Protein AF-A0A7K1KKU7-F1 (afdb_monomer_lite)

Secondary structure (DSSP, 8-state):
--------SHHHHHHHHHHHHHHHHHHS-S------HHHHHHHHHHHHHHHHHHHHT-----HHHHHHHHHHHH----

Foldseek 3Di:
DDDDDDPPDPPVVVVVVVVVVVVVVVPPPPDDDPDDPVR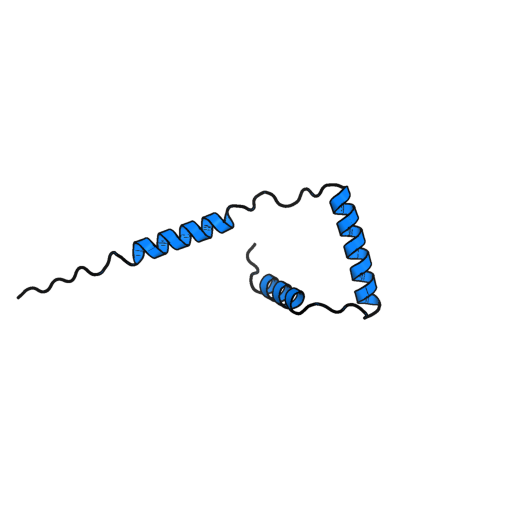VVVVVVVVVVQVVCVVVVNDDDDPVNVVVVVVCVVPPDD

Radius of gyration: 23.94 Å; chains: 1; bounding box: 48×40×66 Å

Structure (mmCIF, N/CA/C/O backbone):
data_AF-A0A7K1KKU7-F1
#
_entry.id   AF-A0A7K1KKU7-F1
#
loop_
_atom_site.group_PDB
_atom_site.id
_atom_site.type_symbol
_atom_site.label_atom_id
_atom_site.label_alt_id
_atom_site.label_comp_id
_atom_site.label_asym_id
_atom_site.label_entity_id
_atom_site.label_seq_id
_atom_site.pdbx_PDB_ins_code
_atom_site.Cartn_x
_atom_site.Cartn_y
_atom_site.Cartn_z
_atom_site.occupancy
_atom_site.B_iso_or_equiv
_atom_site.auth_seq_id
_atom_site.auth_comp_id
_atom_site.auth_asym_id
_atom_site.auth_atom_id
_atom_site.pdbx_PDB_model_num
ATOM 1 N N . MET A 1 1 ? 32.787 -23.506 -56.309 1.00 48.12 1 MET A N 1
ATOM 2 C CA . MET A 1 1 ? 32.241 -23.808 -54.966 1.00 48.12 1 MET A CA 1
ATOM 3 C C . MET A 1 1 ? 32.936 -22.920 -53.947 1.00 48.12 1 MET A C 1
ATOM 5 O O . MET A 1 1 ? 34.151 -23.016 -53.858 1.00 48.12 1 MET A O 1
ATOM 9 N N . LYS A 1 2 ? 32.195 -22.062 -53.236 1.00 40.00 2 LYS A N 1
ATOM 10 C CA . LYS A 1 2 ? 32.414 -21.668 -51.828 1.00 40.00 2 LYS A CA 1
ATOM 11 C C . LYS A 1 2 ? 31.372 -20.603 -51.475 1.00 40.00 2 LYS A C 1
ATOM 13 O O . LYS A 1 2 ? 31.499 -19.447 -51.854 1.00 40.00 2 LYS A O 1
ATOM 18 N N . ARG A 1 3 ? 30.299 -21.049 -50.817 1.00 48.31 3 ARG A N 1
ATOM 19 C CA . ARG A 1 3 ? 29.464 -20.189 -49.978 1.00 48.31 3 ARG A CA 1
ATOM 20 C C . ARG A 1 3 ? 30.223 -20.055 -48.665 1.00 48.31 3 ARG A C 1
ATOM 22 O O . ARG A 1 3 ? 30.680 -21.076 -48.154 1.00 48.31 3 ARG A O 1
ATOM 29 N N . GLN A 1 4 ? 30.365 -18.852 -48.137 1.00 43.12 4 GLN A N 1
ATOM 30 C CA . GLN A 1 4 ? 30.638 -18.702 -46.718 1.00 43.12 4 GLN A CA 1
ATOM 31 C C . GLN A 1 4 ? 29.877 -17.491 -46.205 1.00 43.12 4 GLN A C 1
ATOM 33 O O . GLN A 1 4 ? 30.047 -16.366 -46.668 1.00 43.12 4 GLN A O 1
ATOM 38 N N . GLU A 1 5 ? 28.940 -17.827 -45.333 1.00 51.00 5 GLU A N 1
ATOM 39 C CA . GLU A 1 5 ? 28.020 -16.976 -44.610 1.00 51.00 5 GLU A CA 1
ATOM 40 C C . GLU A 1 5 ? 28.809 -16.113 -43.623 1.00 51.00 5 GLU A C 1
ATOM 42 O O . GLU A 1 5 ? 29.689 -16.607 -42.922 1.00 51.00 5 GLU A O 1
ATOM 47 N N . SER A 1 6 ? 28.479 -14.828 -43.546 1.00 46.41 6 SER A N 1
ATOM 48 C CA . SER A 1 6 ? 28.830 -13.993 -42.398 1.00 46.41 6 SER A CA 1
ATOM 49 C C . SER A 1 6 ? 27.600 -13.165 -42.048 1.00 46.41 6 SER A C 1
ATOM 51 O O . SER A 1 6 ? 27.414 -12.049 -42.523 1.00 46.41 6 SER A O 1
ATOM 53 N N . GLY A 1 7 ? 26.691 -13.797 -41.306 1.00 48.81 7 GLY A N 1
ATOM 54 C CA . GLY A 1 7 ? 25.425 -13.223 -40.842 1.00 48.81 7 GLY A CA 1
ATOM 55 C C . GLY A 1 7 ? 25.301 -13.217 -39.318 1.00 48.81 7 GLY A C 1
ATOM 56 O O . GLY A 1 7 ? 24.194 -13.313 -38.807 1.00 48.81 7 GLY A O 1
ATOM 57 N N . GLY A 1 8 ? 26.420 -13.165 -38.588 1.00 50.34 8 GLY A N 1
ATOM 58 C CA . GLY A 1 8 ? 26.457 -13.434 -37.144 1.00 50.34 8 GLY A CA 1
ATOM 59 C C . GLY A 1 8 ? 27.062 -12.329 -36.281 1.00 50.34 8 GLY A C 1
ATOM 60 O O . GLY A 1 8 ? 27.790 -12.657 -35.360 1.00 50.34 8 GLY A O 1
ATOM 61 N N . CYS A 1 9 ? 26.836 -11.043 -36.577 1.00 45.31 9 CYS A N 1
ATOM 62 C CA . CYS A 1 9 ? 27.411 -9.950 -35.763 1.00 45.31 9 CYS A CA 1
ATOM 63 C C . CYS A 1 9 ? 26.427 -8.808 -35.428 1.00 45.31 9 CYS A C 1
ATOM 65 O O . CYS A 1 9 ? 26.726 -7.948 -34.608 1.00 45.31 9 CYS A O 1
ATOM 67 N N . ALA A 1 10 ? 25.224 -8.783 -36.014 1.00 48.34 10 ALA A N 1
ATOM 68 C CA . ALA A 1 10 ? 24.278 -7.686 -35.772 1.00 48.34 10 ALA A CA 1
ATOM 69 C C . ALA A 1 10 ? 23.451 -7.848 -34.479 1.00 48.34 10 ALA A C 1
ATOM 71 O O . ALA A 1 10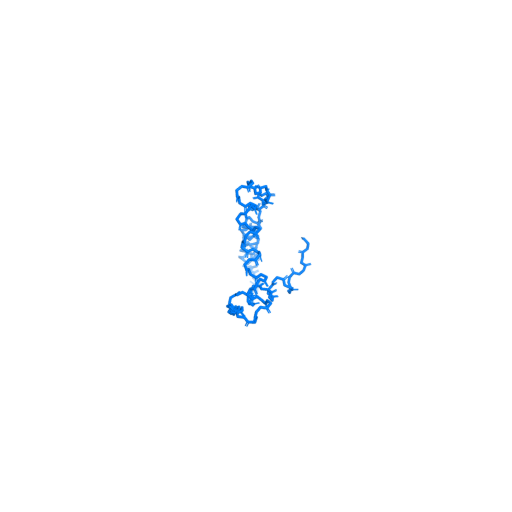 ? 23.053 -6.852 -33.889 1.00 48.34 10 ALA A O 1
ATOM 72 N N . VAL A 1 11 ? 23.204 -9.084 -34.024 1.00 50.06 11 VAL A N 1
ATOM 73 C CA . VAL A 1 11 ? 22.255 -9.362 -32.924 1.00 50.06 11 VAL A CA 1
ATOM 74 C C . VAL A 1 11 ? 22.901 -9.243 -31.536 1.00 50.06 11 VAL A C 1
ATOM 76 O O . VAL A 1 11 ? 22.247 -8.803 -30.595 1.00 50.06 11 VAL A O 1
ATOM 79 N N . GLU A 1 12 ? 24.192 -9.566 -31.395 1.00 51.47 12 GLU A N 1
ATOM 80 C CA . GLU A 1 12 ? 24.884 -9.497 -30.093 1.00 51.47 12 GLU A CA 1
ATOM 81 C C . GLU A 1 12 ? 25.031 -8.051 -29.588 1.00 51.47 12 GLU A C 1
ATOM 83 O O . GLU A 1 12 ? 24.800 -7.777 -28.408 1.00 51.47 12 GLU A O 1
ATOM 88 N N . ILE A 1 13 ? 25.301 -7.099 -30.489 1.00 53.94 13 ILE A N 1
ATOM 89 C CA . ILE A 1 13 ? 25.512 -5.683 -30.141 1.00 53.94 13 ILE A CA 1
ATOM 90 C C . ILE A 1 13 ? 24.227 -5.039 -29.594 1.00 53.94 13 ILE A C 1
ATOM 92 O O . ILE A 1 13 ? 24.281 -4.208 -28.684 1.00 53.94 13 ILE A O 1
ATOM 96 N N . GLU A 1 14 ? 23.061 -5.423 -30.117 1.00 56.03 14 GLU A N 1
ATOM 97 C CA . GLU A 1 14 ? 21.781 -4.881 -29.652 1.00 56.03 14 GLU A CA 1
ATOM 98 C C . GLU A 1 14 ? 21.422 -5.398 -28.256 1.00 56.03 14 GLU A C 1
ATOM 100 O O . GLU A 1 14 ? 20.966 -4.618 -27.419 1.00 56.03 14 GLU A O 1
ATOM 105 N N . THR A 1 15 ? 21.697 -6.672 -27.955 1.00 59.88 15 THR A N 1
ATOM 106 C CA . THR A 1 15 ? 21.385 -7.240 -26.634 1.00 59.88 15 THR A CA 1
ATOM 107 C C . THR A 1 15 ? 22.208 -6.621 -25.509 1.00 59.88 15 THR A C 1
ATOM 109 O O . THR A 1 15 ? 21.646 -6.244 -24.482 1.00 59.88 15 THR A O 1
ATOM 112 N N . GLU A 1 16 ? 23.514 -6.426 -25.696 1.00 59.31 16 GLU A N 1
ATOM 113 C CA . GLU A 1 16 ? 24.360 -5.816 -24.664 1.00 59.31 16 GLU A CA 1
ATOM 114 C C . GLU A 1 16 ? 24.020 -4.341 -24.432 1.00 59.31 16 GLU A C 1
ATOM 116 O O . GLU A 1 16 ? 24.080 -3.854 -23.301 1.00 59.31 16 GLU A O 1
ATOM 121 N N . ARG A 1 17 ? 23.629 -3.624 -25.492 1.00 62.56 17 ARG A N 1
ATOM 122 C CA . ARG A 1 17 ? 23.210 -2.226 -25.391 1.00 62.56 17 ARG A CA 1
ATOM 123 C C . ARG A 1 17 ? 21.894 -2.091 -24.628 1.00 62.56 17 ARG A C 1
ATOM 125 O O . ARG A 1 17 ? 21.814 -1.252 -23.736 1.00 62.56 17 ARG A O 1
ATOM 132 N N . VAL A 1 18 ? 20.910 -2.940 -24.928 1.00 62.69 18 VAL A N 1
ATOM 133 C CA . VAL A 1 18 ? 19.612 -2.955 -24.233 1.00 62.69 18 VAL A CA 1
ATOM 134 C C . VAL A 1 18 ? 19.776 -3.349 -22.763 1.00 62.69 18 VAL A C 1
ATOM 136 O O . VAL A 1 18 ? 19.171 -2.722 -21.898 1.00 62.69 18 VAL A O 1
ATOM 139 N N . LEU A 1 19 ? 20.632 -4.329 -22.451 1.00 62.12 19 LEU A N 1
ATOM 140 C CA . LEU A 1 19 ? 20.905 -4.733 -21.067 1.00 62.12 19 LEU A CA 1
ATOM 141 C C . LEU A 1 19 ? 21.601 -3.624 -20.265 1.00 62.12 19 LEU A C 1
ATOM 143 O O . LEU A 1 19 ? 21.201 -3.349 -19.139 1.00 62.12 19 LEU A O 1
ATOM 147 N N . ARG A 1 20 ? 22.573 -2.914 -20.856 1.00 60.09 20 ARG A N 1
ATOM 148 C CA . ARG A 1 20 ? 23.211 -1.756 -20.201 1.00 60.09 20 ARG A CA 1
ATOM 149 C C . ARG A 1 20 ? 22.243 -0.597 -19.973 1.00 60.09 20 ARG A C 1
ATOM 151 O O . ARG A 1 20 ? 22.334 0.073 -18.949 1.00 60.09 20 ARG A O 1
ATOM 158 N N . GLU A 1 21 ? 21.329 -0.353 -20.908 1.00 60.16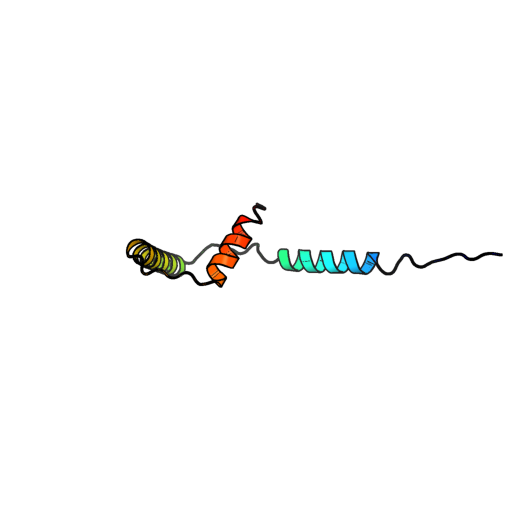 21 GLU A N 1
ATOM 159 C CA . GLU A 1 21 ? 20.297 0.683 -20.777 1.00 60.16 21 GLU A CA 1
ATOM 160 C C . GLU A 1 21 ? 19.267 0.304 -19.692 1.00 60.16 21 GLU A C 1
ATOM 162 O O . GLU A 1 21 ? 18.824 1.158 -18.922 1.00 60.16 21 GLU A O 1
ATOM 167 N N . PHE A 1 22 ? 18.971 -0.993 -19.547 1.00 57.06 22 PHE A N 1
ATOM 168 C CA . PHE A 1 22 ? 18.135 -1.540 -18.476 1.00 57.06 22 PHE A CA 1
ATOM 169 C C . PHE A 1 22 ? 18.805 -1.454 -17.092 1.00 57.06 22 PHE A C 1
ATOM 171 O O . PHE A 1 22 ? 18.164 -1.049 -16.118 1.00 57.06 22 PHE A O 1
ATOM 178 N N . ASP A 1 23 ? 20.100 -1.765 -16.998 1.00 55.62 23 ASP A N 1
ATOM 179 C CA . ASP A 1 23 ? 20.874 -1.648 -15.755 1.00 55.62 23 ASP A CA 1
ATOM 180 C C . ASP A 1 23 ? 21.082 -0.184 -15.340 1.00 55.62 23 ASP A C 1
ATOM 182 O O . ASP A 1 23 ? 20.981 0.142 -14.156 1.00 55.62 23 ASP A O 1
ATOM 186 N N . ALA A 1 24 ? 21.279 0.728 -16.299 1.00 54.22 24 ALA A N 1
ATOM 187 C CA . ALA A 1 24 ? 21.340 2.167 -16.037 1.00 54.22 24 ALA A CA 1
ATOM 188 C C . ALA A 1 24 ? 20.010 2.706 -15.479 1.00 54.22 24 ALA A C 1
ATOM 190 O O . ALA A 1 24 ? 20.017 3.499 -14.537 1.00 54.22 24 ALA A O 1
ATOM 191 N N . ALA A 1 25 ? 18.869 2.210 -15.973 1.00 54.34 25 ALA A N 1
ATOM 192 C CA . ALA A 1 25 ? 17.549 2.545 -15.435 1.00 54.34 25 ALA A CA 1
ATOM 193 C C . ALA A 1 25 ? 17.293 1.966 -14.024 1.00 54.34 25 ALA A C 1
ATOM 195 O O . ALA A 1 25 ? 16.477 2.507 -13.274 1.00 54.34 25 ALA A O 1
ATOM 196 N N . ARG A 1 26 ? 17.992 0.889 -13.630 1.00 52.69 26 ARG A N 1
ATOM 197 C CA . ARG A 1 26 ? 17.971 0.336 -12.260 1.00 52.69 26 ARG A CA 1
ATOM 198 C C . ARG A 1 26 ? 18.977 1.008 -11.312 1.00 52.69 26 ARG A C 1
ATOM 200 O O . ARG A 1 26 ? 18.748 0.997 -10.103 1.00 52.69 26 ARG A O 1
ATOM 207 N N . GLY A 1 27 ? 20.050 1.601 -11.841 1.00 41.53 27 GLY A N 1
ATOM 208 C CA . GLY A 1 27 ? 21.143 2.220 -11.082 1.00 41.53 27 GLY A CA 1
ATOM 209 C C . GLY A 1 27 ? 20.808 3.549 -10.389 1.00 41.53 27 GLY A C 1
ATOM 210 O O . GLY A 1 27 ? 21.481 3.919 -9.429 1.00 41.53 27 GLY A O 1
ATOM 211 N N . GLU A 1 28 ? 19.737 4.243 -10.785 1.00 48.44 28 GLU A N 1
ATOM 212 C CA . GLU A 1 28 ? 19.277 5.485 -10.138 1.00 48.44 28 GLU A CA 1
ATOM 213 C C . GLU A 1 28 ? 18.318 5.230 -8.962 1.00 48.44 28 GLU A C 1
ATOM 215 O O . GLU A 1 28 ? 17.207 5.767 -8.883 1.00 48.44 28 GLU A O 1
ATOM 220 N N . ARG A 1 29 ? 18.723 4.398 -7.997 1.00 54.16 29 ARG A N 1
ATOM 221 C CA . ARG A 1 29 ? 17.990 4.326 -6.723 1.00 54.16 29 ARG A CA 1
ATOM 222 C C . ARG A 1 29 ? 18.805 4.177 -5.429 1.00 54.16 29 ARG A C 1
ATOM 224 O O . ARG A 1 29 ? 18.288 3.539 -4.512 1.00 54.16 29 ARG A O 1
ATOM 231 N N . PRO A 1 30 ? 19.977 4.817 -5.244 1.00 45.31 30 PRO A N 1
ATOM 232 C CA . PRO A 1 30 ? 20.625 4.849 -3.936 1.00 45.31 30 PRO A CA 1
ATOM 233 C C . PRO A 1 30 ? 20.154 6.010 -3.031 1.00 45.31 30 PRO A C 1
ATOM 235 O O . PRO A 1 30 ? 20.847 6.346 -2.084 1.00 45.31 30 PRO A O 1
ATOM 238 N N . GLU A 1 31 ? 18.984 6.620 -3.269 1.00 49.09 31 GLU A N 1
ATOM 239 C CA . GLU A 1 31 ? 18.483 7.774 -2.489 1.00 49.09 31 GLU A CA 1
ATOM 240 C C . GLU A 1 31 ? 17.042 7.565 -2.004 1.00 49.09 31 GLU A C 1
ATOM 242 O O . GLU A 1 31 ? 16.137 8.364 -2.256 1.00 49.09 31 GLU A O 1
ATOM 247 N N . ARG A 1 32 ? 16.759 6.438 -1.343 1.00 52.44 32 ARG A N 1
ATOM 248 C CA . ARG A 1 32 ? 15.460 6.253 -0.685 1.00 52.44 32 ARG A CA 1
ATOM 249 C C . ARG A 1 32 ? 15.611 6.002 0.804 1.00 52.44 32 ARG A C 1
ATOM 251 O O . ARG A 1 32 ? 15.977 4.913 1.227 1.00 52.44 32 ARG A O 1
ATOM 258 N N . CYS A 1 33 ? 15.172 7.028 1.538 1.00 52.94 33 CYS A N 1
ATOM 259 C CA . CYS A 1 33 ? 14.460 6.971 2.818 1.00 52.94 33 CYS A CA 1
ATOM 260 C C . CYS A 1 33 ? 15.204 7.547 4.031 1.00 52.94 33 CYS A C 1
ATOM 262 O O . CYS A 1 33 ? 15.247 6.926 5.088 1.00 52.94 33 CYS A O 1
ATOM 264 N N . ARG A 1 34 ? 15.660 8.799 3.943 1.00 61.44 34 ARG A N 1
ATOM 265 C CA . ARG A 1 34 ? 15.480 9.716 5.079 1.00 61.44 34 ARG A CA 1
ATOM 266 C C . ARG A 1 34 ? 14.283 10.600 4.760 1.00 61.44 34 ARG A C 1
ATOM 268 O O . ARG A 1 34 ? 14.416 11.576 4.035 1.00 61.44 34 ARG A O 1
ATOM 275 N N . LEU A 1 35 ? 13.105 10.184 5.220 1.00 66.31 35 LEU A N 1
ATOM 276 C CA . LEU A 1 35 ? 11.936 11.058 5.202 1.00 66.31 35 LEU A CA 1
ATOM 277 C C . LEU A 1 35 ? 12.206 12.192 6.194 1.00 66.31 35 LEU A C 1
ATOM 279 O O . LEU A 1 35 ? 12.742 11.962 7.277 1.00 66.31 35 LEU A O 1
ATOM 283 N N . SER A 1 36 ? 11.855 13.419 5.836 1.00 78.88 36 SER A N 1
ATOM 284 C CA . SER A 1 36 ? 11.799 14.498 6.817 1.00 78.88 36 SER A CA 1
ATOM 285 C C . SER A 1 36 ? 10.755 14.169 7.893 1.00 78.88 36 SER A C 1
ATOM 287 O O . SER A 1 36 ? 9.773 13.476 7.623 1.00 78.88 36 SER A O 1
ATOM 289 N N . HIS A 1 37 ? 10.900 14.710 9.106 1.00 76.25 37 HIS A N 1
ATOM 290 C CA . HIS A 1 37 ? 9.902 14.510 10.171 1.00 76.25 37 HIS A CA 1
ATOM 291 C C . HIS A 1 37 ? 8.475 14.900 9.750 1.00 76.25 37 HIS A C 1
ATOM 293 O O . HIS A 1 37 ? 7.506 14.288 10.198 1.00 76.25 37 HIS A O 1
ATOM 299 N N . SER A 1 38 ? 8.335 15.884 8.856 1.00 79.00 38 SER A N 1
ATOM 300 C CA . SER A 1 38 ? 7.041 16.258 8.276 1.00 79.00 38 SER A CA 1
ATOM 301 C C . SER A 1 38 ? 6.454 15.133 7.414 1.00 79.00 38 SER A C 1
ATOM 303 O O . SER A 1 38 ? 5.284 14.780 7.553 1.00 79.00 38 SER A O 1
ATOM 305 N N . GLU A 1 39 ? 7.268 14.509 6.561 1.00 83.50 39 GLU A N 1
ATOM 306 C CA . GLU A 1 39 ? 6.843 13.393 5.709 1.00 83.50 39 GLU A CA 1
ATOM 307 C C . GLU A 1 39 ? 6.554 12.121 6.518 1.00 83.50 39 GLU A C 1
ATOM 309 O O . GLU A 1 39 ? 5.624 11.377 6.197 1.00 83.50 39 GLU A O 1
ATOM 314 N N . GLU A 1 40 ? 7.302 11.878 7.597 1.00 87.62 40 GLU A N 1
ATOM 315 C CA . GLU A 1 40 ? 7.036 10.781 8.533 1.00 87.62 40 GLU A CA 1
ATOM 316 C C . GLU A 1 40 ? 5.690 10.954 9.241 1.00 87.62 40 GLU A C 1
ATOM 318 O O . GLU A 1 40 ? 4.906 10.002 9.306 1.00 87.62 40 GLU A O 1
ATOM 323 N N . ALA A 1 41 ? 5.390 12.167 9.716 1.00 88.50 41 ALA A N 1
ATOM 324 C CA . ALA A 1 41 ? 4.117 12.487 10.356 1.00 88.50 41 ALA A CA 1
ATOM 325 C C . ALA A 1 41 ? 2.936 12.306 9.388 1.00 88.50 41 ALA A C 1
ATOM 327 O O . ALA A 1 41 ? 1.962 11.625 9.716 1.00 88.50 41 ALA A O 1
ATOM 328 N N . GLN A 1 42 ? 3.056 12.816 8.159 1.00 90.25 42 GLN A N 1
ATOM 329 C CA . GLN A 1 42 ? 2.041 12.636 7.114 1.00 90.25 42 GLN A CA 1
ATOM 330 C C . GLN A 1 42 ? 1.843 11.158 6.754 1.00 90.25 42 GLN A C 1
ATOM 332 O O . GLN A 1 42 ? 0.717 10.684 6.567 1.00 90.25 42 GLN A O 1
ATOM 337 N N . ARG A 1 43 ? 2.934 10.385 6.685 1.00 90.12 43 ARG A N 1
ATOM 338 C CA . ARG A 1 43 ? 2.866 8.939 6.456 1.00 90.12 43 ARG A CA 1
ATOM 339 C C . ARG A 1 43 ? 2.150 8.230 7.604 1.00 90.12 43 ARG A C 1
ATOM 341 O O . ARG A 1 43 ? 1.321 7.355 7.343 1.00 90.12 43 ARG A O 1
ATOM 348 N N . ALA A 1 44 ? 2.454 8.586 8.850 1.00 92.12 44 ALA A N 1
ATOM 349 C CA . ALA A 1 44 ? 1.823 8.004 10.030 1.00 92.12 44 ALA A CA 1
ATOM 350 C C . ALA A 1 44 ? 0.311 8.277 10.057 1.00 92.12 44 ALA A C 1
ATOM 352 O O . ALA A 1 44 ? -0.472 7.344 10.252 1.00 92.12 44 ALA A O 1
ATOM 353 N N . GLU A 1 45 ? -0.104 9.513 9.768 1.00 94.06 45 GLU A N 1
ATOM 354 C CA . GLU A 1 45 ? -1.515 9.896 9.662 1.00 94.06 45 GLU A CA 1
ATOM 355 C C . GLU A 1 45 ? -2.232 9.090 8.571 1.00 94.06 45 GLU A C 1
ATOM 357 O O . GLU A 1 45 ? -3.278 8.478 8.812 1.00 94.06 45 GLU A O 1
ATOM 362 N N . LYS A 1 46 ? -1.630 9.004 7.379 1.00 92.25 46 LYS A N 1
ATOM 363 C CA . LYS A 1 46 ? -2.183 8.228 6.265 1.00 92.25 46 LYS A CA 1
ATOM 364 C C . LYS A 1 46 ? -2.370 6.757 6.637 1.00 92.25 46 LYS A C 1
ATOM 366 O O . LYS A 1 46 ? -3.407 6.173 6.325 1.00 92.25 46 LYS A O 1
ATOM 371 N N . ILE A 1 47 ? -1.399 6.158 7.327 1.00 93.69 47 ILE A N 1
ATOM 372 C CA . ILE A 1 47 ? -1.489 4.771 7.800 1.00 93.69 47 ILE A CA 1
ATOM 373 C C . ILE A 1 47 ? -2.599 4.617 8.842 1.00 93.69 47 ILE A C 1
ATOM 375 O O . ILE A 1 47 ? -3.358 3.650 8.772 1.00 93.69 47 ILE A O 1
ATOM 379 N N . ALA A 1 48 ? -2.719 5.541 9.797 1.00 95.50 48 ALA A N 1
ATOM 380 C CA . ALA A 1 48 ? -3.770 5.498 10.812 1.00 95.50 48 ALA A CA 1
ATOM 381 C C . ALA A 1 48 ? -5.168 5.560 10.175 1.00 95.50 48 ALA A C 1
ATOM 383 O O . ALA A 1 48 ? -6.030 4.737 10.493 1.00 95.50 48 ALA A O 1
ATOM 384 N N . ARG A 1 49 ? -5.360 6.460 9.203 1.00 95.19 49 ARG A N 1
ATOM 385 C CA . ARG A 1 49 ? -6.601 6.558 8.426 1.00 95.19 49 ARG A CA 1
ATOM 386 C C . ARG A 1 49 ? -6.904 5.267 7.667 1.00 95.19 49 ARG A C 1
ATOM 388 O O . ARG A 1 49 ? -8.017 4.757 7.764 1.00 95.19 49 ARG A O 1
ATOM 395 N N . LEU A 1 50 ? -5.924 4.716 6.948 1.00 93.12 50 LEU A N 1
ATOM 396 C CA . LEU A 1 50 ? -6.090 3.457 6.213 1.00 93.12 50 LEU A CA 1
ATOM 397 C C . LEU A 1 50 ? -6.464 2.300 7.146 1.00 93.12 50 LEU A C 1
ATOM 399 O O . LEU A 1 50 ? -7.393 1.557 6.852 1.00 93.12 50 LEU A O 1
ATOM 403 N N . LYS A 1 51 ? -5.805 2.183 8.306 1.00 94.56 51 LYS A N 1
ATOM 404 C CA . LYS A 1 51 ? -6.139 1.170 9.319 1.00 94.56 51 LYS A CA 1
ATOM 405 C C . LYS A 1 51 ? -7.574 1.308 9.822 1.00 94.56 51 LYS A C 1
ATOM 407 O O . LYS A 1 51 ? -8.226 0.291 10.038 1.00 94.56 51 LYS A O 1
ATOM 412 N N . SER A 1 52 ? -8.057 2.535 10.007 1.00 96.94 52 SER A N 1
ATOM 413 C CA . SER A 1 52 ? -9.446 2.784 10.401 1.00 96.94 52 SER A CA 1
ATOM 414 C C . SER A 1 52 ? -10.429 2.285 9.337 1.00 96.94 52 SER A C 1
ATOM 416 O O . SER A 1 52 ? -11.307 1.490 9.655 1.00 96.94 52 SER A O 1
ATOM 418 N N . LEU A 1 53 ? -10.212 2.647 8.066 1.00 95.31 53 LEU A N 1
ATOM 419 C CA . LEU A 1 53 ? -11.064 2.213 6.947 1.00 95.31 53 LEU A CA 1
ATOM 420 C C . LEU A 1 53 ? -11.067 0.689 6.766 1.00 95.31 53 LEU A C 1
ATOM 422 O O . LEU A 1 53 ? -12.095 0.097 6.454 1.00 95.31 53 LEU A O 1
ATOM 426 N N . VAL A 1 54 ? -9.917 0.039 6.962 1.00 94.25 54 VAL A N 1
ATOM 427 C CA . VAL A 1 54 ? -9.826 -1.428 6.900 1.00 94.25 54 VAL A CA 1
ATOM 428 C C . VAL A 1 54 ? -10.636 -2.063 8.029 1.00 94.25 54 VAL A C 1
ATOM 430 O O . VAL A 1 54 ? -11.350 -3.032 7.793 1.00 94.25 54 VAL A O 1
ATOM 433 N N . ARG A 1 55 ? -10.561 -1.513 9.248 1.00 95.31 55 ARG A N 1
ATOM 434 C CA . ARG A 1 55 ? -11.313 -2.024 10.405 1.00 95.31 55 ARG A CA 1
ATOM 435 C C . ARG A 1 55 ? -12.817 -1.794 10.288 1.00 95.31 55 ARG A C 1
ATOM 437 O O . ARG A 1 55 ? -13.568 -2.636 10.764 1.00 95.31 55 ARG A O 1
ATOM 444 N N . SER A 1 56 ? -13.250 -0.684 9.689 1.00 96.94 56 SER A N 1
ATOM 445 C CA . SER A 1 56 ? -14.676 -0.412 9.471 1.00 96.94 56 SER A CA 1
ATOM 446 C C . SER A 1 56 ? -15.271 -1.216 8.312 1.00 96.94 56 SER A C 1
ATOM 448 O O . SER A 1 56 ? -16.488 -1.321 8.212 1.00 96.94 56 SER A O 1
ATOM 450 N N . GLY A 1 57 ? -14.431 -1.805 7.453 1.00 94.56 57 GLY A N 1
ATOM 451 C CA . GLY A 1 57 ? -14.864 -2.501 6.238 1.00 94.56 57 GLY A CA 1
ATOM 452 C C . GLY A 1 57 ? -15.140 -1.567 5.055 1.00 94.56 57 GLY A C 1
ATOM 453 O O . GLY A 1 57 ? -15.507 -2.036 3.981 1.00 94.56 57 GLY A O 1
ATOM 454 N N . ASP A 1 58 ? -14.917 -0.260 5.212 1.00 95.75 58 ASP A N 1
ATOM 455 C CA . ASP A 1 58 ? -15.145 0.739 4.159 1.00 95.75 58 ASP A CA 1
ATOM 456 C C . ASP A 1 58 ? -13.957 0.883 3.200 1.00 95.75 58 ASP A C 1
ATOM 458 O O . ASP A 1 58 ? -14.020 1.619 2.211 1.00 95.75 58 ASP A O 1
ATOM 462 N N . TYR A 1 59 ? -12.841 0.208 3.483 1.00 92.44 59 TYR A N 1
ATOM 463 C CA . TYR A 1 59 ? -11.679 0.239 2.609 1.00 92.44 59 TYR A CA 1
ATOM 464 C C . TYR A 1 59 ? -11.947 -0.498 1.290 1.00 92.44 59 TYR A C 1
ATOM 466 O O . TYR A 1 59 ? -12.166 -1.708 1.265 1.00 92.44 59 TYR A O 1
ATOM 474 N N . ARG A 1 60 ? -11.870 0.240 0.177 1.00 92.19 60 ARG A N 1
ATOM 475 C CA . ARG A 1 60 ? -11.985 -0.289 -1.187 1.00 92.19 60 ARG A CA 1
ATOM 476 C C . ARG A 1 60 ? -10.640 -0.145 -1.911 1.00 92.19 60 ARG A C 1
ATOM 478 O O . ARG A 1 60 ? -10.323 0.971 -2.325 1.00 92.19 60 ARG A O 1
ATOM 485 N N . PRO A 1 61 ? -9.835 -1.216 -2.031 1.00 87.62 61 PRO A N 1
ATOM 486 C CA . PRO A 1 61 ? -8.580 -1.158 -2.775 1.00 87.62 61 PRO A CA 1
ATOM 487 C C . PRO A 1 61 ? -8.844 -0.959 -4.274 1.00 87.62 61 PRO A C 1
ATOM 489 O O . PRO A 1 61 ? -9.781 -1.542 -4.822 1.00 87.62 61 PRO A O 1
ATOM 492 N N . ASP A 1 62 ? -8.011 -0.159 -4.942 1.00 88.50 62 ASP A N 1
ATOM 493 C CA . ASP A 1 62 ? -8.037 -0.044 -6.404 1.00 88.50 62 ASP A CA 1
ATOM 494 C C . ASP A 1 62 ? -7.385 -1.291 -7.036 1.00 88.50 62 ASP A C 1
ATOM 496 O O . ASP A 1 62 ? -6.465 -1.893 -6.478 1.00 88.50 62 ASP A O 1
ATOM 500 N N . ILE A 1 63 ? -7.814 -1.661 -8.244 1.00 86.12 63 ILE A N 1
ATOM 501 C CA . ILE A 1 63 ? -7.213 -2.723 -9.065 1.00 86.12 63 ILE A CA 1
ATOM 502 C C . ILE A 1 63 ? -5.704 -2.495 -9.205 1.00 86.12 63 ILE A C 1
ATOM 504 O O . ILE A 1 63 ? -4.920 -3.443 -9.159 1.00 86.12 63 ILE A O 1
ATOM 508 N N . LYS A 1 64 ? -5.276 -1.233 -9.318 1.00 86.62 64 LYS A N 1
ATOM 509 C CA . LYS A 1 64 ? -3.854 -0.865 -9.374 1.00 86.62 64 LYS A CA 1
ATOM 510 C C . LYS A 1 64 ? -3.098 -1.176 -8.082 1.00 86.62 64 LYS A C 1
ATOM 512 O O . LYS A 1 64 ? -1.929 -1.556 -8.157 1.00 86.62 64 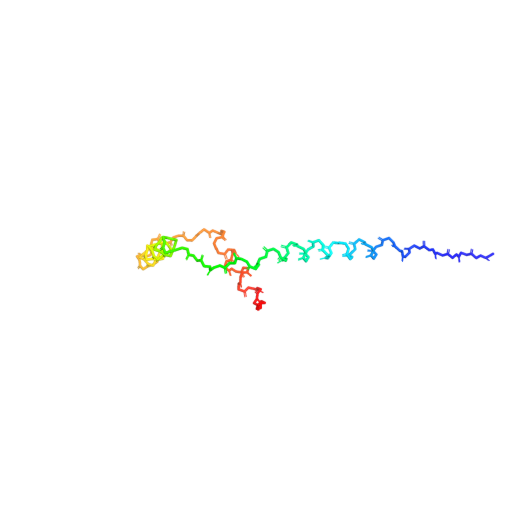LYS A O 1
ATOM 517 N N . ASP A 1 65 ? -3.735 -1.027 -6.923 1.00 82.12 65 ASP A N 1
ATOM 518 C CA . ASP A 1 65 ? -3.124 -1.354 -5.630 1.00 82.12 65 ASP A CA 1
ATOM 519 C C . ASP A 1 65 ? -2.922 -2.866 -5.506 1.00 82.12 65 ASP A C 1
ATOM 521 O O . ASP A 1 65 ? -1.851 -3.321 -5.102 1.00 82.12 65 ASP A O 1
ATOM 525 N N . ILE A 1 66 ? -3.921 -3.642 -5.938 1.00 85.56 66 ILE A N 1
ATOM 526 C CA . ILE A 1 66 ? -3.866 -5.107 -5.966 1.00 85.56 66 ILE A CA 1
ATOM 527 C C . ILE A 1 66 ? -2.780 -5.580 -6.936 1.00 85.56 66 ILE A C 1
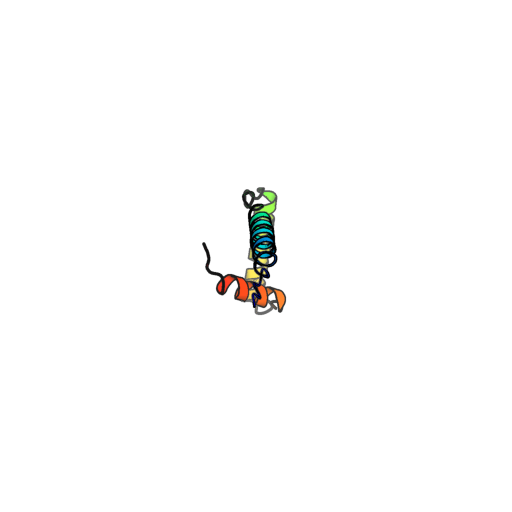ATOM 529 O O . ILE A 1 66 ? -1.943 -6.397 -6.565 1.00 85.56 66 ILE A O 1
ATOM 533 N N . ALA A 1 67 ? -2.746 -5.036 -8.156 1.00 88.06 67 ALA A N 1
ATOM 534 C CA . ALA A 1 67 ? -1.738 -5.388 -9.151 1.00 88.06 67 ALA A CA 1
ATOM 535 C C . ALA A 1 67 ? -0.321 -5.109 -8.635 1.00 88.06 67 ALA A C 1
ATOM 537 O O . ALA A 1 67 ? 0.546 -5.971 -8.729 1.00 88.06 67 ALA A O 1
ATOM 538 N N . ARG A 1 68 ? -0.101 -3.943 -8.010 1.00 84.69 68 ARG A N 1
ATOM 539 C CA . ARG A 1 68 ? 1.190 -3.603 -7.403 1.00 84.69 68 ARG A CA 1
ATOM 540 C C . ARG A 1 68 ? 1.574 -4.579 -6.300 1.00 84.69 68 ARG A C 1
ATOM 542 O O . ARG A 1 68 ? 2.716 -5.021 -6.274 1.00 84.69 68 ARG A O 1
ATOM 549 N N . LEU A 1 69 ? 0.640 -4.912 -5.410 1.00 85.25 69 LEU A N 1
ATOM 550 C CA . LEU A 1 69 ? 0.884 -5.862 -4.329 1.00 85.25 69 LEU A CA 1
ATOM 551 C C . LEU A 1 69 ? 1.284 -7.237 -4.878 1.00 85.25 69 LEU A C 1
ATOM 553 O O . LEU A 1 69 ? 2.254 -7.821 -4.405 1.00 85.25 69 LEU A O 1
ATOM 557 N N . LEU A 1 70 ? 0.573 -7.724 -5.898 1.00 88.19 70 LEU A N 1
ATOM 558 C CA . LEU A 1 70 ? 0.873 -8.996 -6.551 1.00 88.19 70 LEU A CA 1
ATOM 559 C C . LEU A 1 70 ? 2.242 -8.967 -7.234 1.00 88.19 70 LEU A C 1
ATOM 561 O O . LEU A 1 70 ? 3.035 -9.879 -7.028 1.00 88.19 70 LEU A O 1
ATOM 565 N N . THR A 1 71 ? 2.560 -7.912 -7.989 1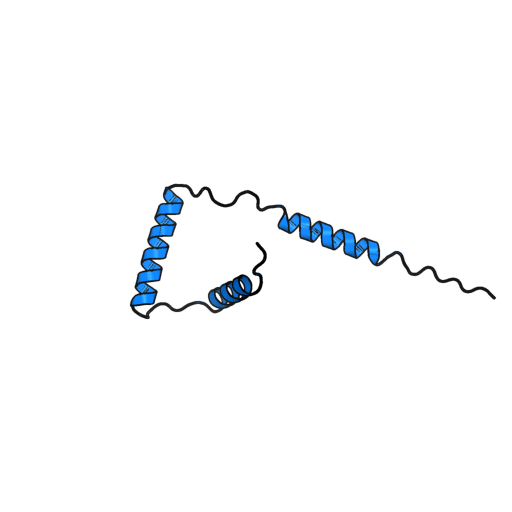.00 85.31 71 THR A N 1
ATOM 566 C CA . THR A 1 71 ? 3.885 -7.756 -8.607 1.00 85.31 71 THR A CA 1
ATOM 567 C C . THR A 1 71 ? 4.993 -7.731 -7.555 1.00 85.31 71 THR A C 1
ATOM 569 O O . THR A 1 71 ? 5.995 -8.415 -7.721 1.00 85.31 71 THR A O 1
ATOM 572 N N . SER A 1 72 ? 4.807 -7.007 -6.445 1.00 79.44 72 SER A N 1
ATOM 573 C CA . SER A 1 72 ? 5.784 -6.965 -5.350 1.00 79.44 72 SER A CA 1
ATOM 574 C C . SER A 1 72 ? 5.937 -8.296 -4.610 1.00 79.44 72 SER A C 1
ATOM 576 O O . SER A 1 72 ? 7.010 -8.568 -4.089 1.00 79.44 72 SER A O 1
ATOM 578 N N . ALA A 1 73 ? 4.893 -9.125 -4.549 1.00 84.19 73 ALA A N 1
ATOM 579 C CA . ALA A 1 73 ? 4.972 -10.455 -3.947 1.00 84.19 73 ALA A CA 1
ATOM 580 C C . ALA A 1 73 ? 5.621 -11.497 -4.878 1.00 84.19 73 ALA A C 1
ATOM 582 O O . ALA A 1 73 ? 6.190 -12.473 -4.396 1.00 84.19 73 ALA A O 1
ATOM 583 N N . MET A 1 74 ? 5.520 -11.304 -6.198 1.00 84.62 74 MET A N 1
ATOM 584 C CA . MET A 1 74 ? 6.065 -12.215 -7.212 1.00 84.62 74 MET A CA 1
ATOM 585 C C . MET A 1 74 ? 7.538 -11.968 -7.550 1.00 84.62 74 MET A C 1
ATOM 587 O O . MET A 1 74 ? 8.172 -12.873 -8.084 1.00 84.62 74 MET A O 1
ATOM 591 N N . ASP A 1 75 ? 8.088 -10.795 -7.228 1.00 67.50 75 ASP A N 1
ATOM 592 C CA . ASP A 1 75 ? 9.516 -10.498 -7.390 1.00 67.50 75 ASP A CA 1
ATOM 593 C C . ASP A 1 75 ? 10.192 -10.327 -6.015 1.00 67.50 75 ASP A C 1
ATOM 595 O O . ASP A 1 75 ? 10.477 -9.205 -5.591 1.00 67.50 75 ASP A O 1
ATOM 599 N N . PRO A 1 76 ? 10.411 -11.426 -5.261 1.00 64.44 76 PRO A N 1
ATOM 600 C CA . PRO A 1 76 ? 11.079 -11.399 -3.964 1.00 64.44 76 PRO A CA 1
ATOM 601 C C . PRO A 1 76 ? 12.604 -11.290 -4.131 1.00 64.44 76 PRO A C 1
ATOM 603 O O . PRO A 1 76 ? 13.350 -11.995 -3.450 1.00 64.44 76 PRO A O 1
ATOM 606 N N . THR A 1 77 ? 13.092 -10.471 -5.067 1.00 62.62 77 THR A N 1
ATOM 607 C CA . THR A 1 77 ? 14.529 -10.201 -5.143 1.00 62.62 77 THR A CA 1
ATOM 608 C C . THR A 1 77 ? 14.919 -9.178 -4.063 1.00 62.62 77 THR A C 1
ATOM 610 O O . THR A 1 77 ? 14.241 -8.157 -3.931 1.00 62.62 77 THR A O 1
ATOM 613 N N . PRO A 1 78 ? 15.943 -9.480 -3.235 1.00 57.88 78 PRO A N 1
ATOM 614 C CA . PRO A 1 78 ? 16.397 -8.610 -2.148 1.00 57.88 78 PRO A CA 1
ATOM 615 C C . PRO A 1 78 ? 16.999 -7.289 -2.639 1.00 57.88 78 PRO A C 1
ATOM 617 O O . PRO A 1 78 ? 17.547 -7.260 -3.766 1.00 57.88 78 PRO A O 1
#

InterPro domains:
  IPR031316 Anti-sigma-28 factor FlgM, C-terminal [PF04316] (38-70)
  IPR035890 Anti-sigma-28 factor FlgM superfamily [SSF101498] (36-70)

Sequence (78 aa):
MKRQESGGCAVEIETERVLREFDAARGERPERCRLSHSEEAQRAEKIARLKSLVRSGDYRPDIKDIARLLTSAMDPTP

pLDDT: mean 71.55, std 18.63, range [40.0, 96.94]

Organism: NCBI:txid2661613